Protein AF-A0A3D2IF57-F1 (afdb_monomer_lite)

Secondary structure (DSSP, 8-state):
-HHHHHTTT---EEEEE--TT-TTTTHHHHHHHHHHHT--EEEEPGGGGTT-SSHHHHHHH--HHHHHHHHHHHHHHHHT-HHHHHHHHHHHHHHHHHHH-

Sequence (101 aa):
MGKKISNKNIAFGFGGVARMDSGELPGRLVLSEHVRIGSEAVILSRAFHNNSKTIDELEKNVDLAKEVRTLRSYEKNFQLNEKTLESNKIEFKKIIQKIIS

Foldseek 3Di:
DLVVCVVVVHAAEEEDQEQQQDDLQGSLLVLLVCLVSVHDDYHYDCNLQVPDPDPVSSVVVHPPVVSVVVSVVSNVVSNVDPPVSVVSVVVRVVSVVVVVD

Radius of gyration: 14.82 Å; chains: 1; bounding box: 37×32×40 Å

pLDDT: mean 91.26, std 4.47, range [71.06, 97.56]

Structure (mmCIF, N/CA/C/O backbone):
data_AF-A0A3D2IF57-F1
#
_entry.id   AF-A0A3D2IF57-F1
#
loop_
_atom_site.group_PDB
_atom_site.id
_atom_site.type_symbol
_atom_site.label_atom_id
_atom_site.label_alt_id
_atom_site.label_comp_id
_atom_site.label_asym_id
_atom_site.label_entity_id
_atom_site.label_seq_id
_atom_site.pdbx_PDB_ins_code
_atom_site.Cartn_x
_atom_site.Cartn_y
_atom_site.Cartn_z
_atom_site.occupancy
_atom_site.B_iso_or_equiv
_atom_site.auth_seq_id
_atom_site.auth_comp_id
_atom_site.auth_asym_id
_atom_site.auth_atom_id
_atom_site.pdbx_PDB_model_num
ATOM 1 N N . MET A 1 1 ? -13.458 10.476 7.325 1.00 71.06 1 MET A N 1
ATOM 2 C CA . MET A 1 1 ? -13.929 10.410 5.927 1.00 71.06 1 MET A CA 1
ATOM 3 C C . MET A 1 1 ? -14.377 9.000 5.569 1.00 71.06 1 MET A C 1
ATOM 5 O O . MET A 1 1 ? -15.566 8.865 5.345 1.00 71.06 1 MET A O 1
ATOM 9 N N . GLY A 1 2 ? -13.516 7.973 5.660 1.00 78.50 2 GLY A N 1
ATOM 10 C CA . GLY A 1 2 ? -13.873 6.566 5.370 1.00 78.50 2 GLY A CA 1
ATOM 11 C C . GLY A 1 2 ? -15.215 6.108 5.957 1.00 78.50 2 GLY A C 1
ATOM 12 O O . GLY A 1 2 ? -16.139 5.851 5.198 1.00 78.50 2 GLY A O 1
ATOM 13 N N . LYS A 1 3 ? -15.398 6.203 7.286 1.00 82.81 3 LYS A N 1
ATOM 14 C CA . LYS A 1 3 ? -16.683 5.882 7.954 1.00 82.81 3 LYS A CA 1
ATOM 15 C C . LYS A 1 3 ? -17.914 6.606 7.383 1.00 82.81 3 LYS A C 1
ATOM 17 O O . LYS A 1 3 ? -19.003 6.055 7.370 1.00 82.81 3 LYS A O 1
ATOM 22 N N . LYS A 1 4 ? -17.773 7.856 6.922 1.00 88.62 4 LYS A N 1
ATOM 23 C CA . LYS A 1 4 ? -18.905 8.614 6.352 1.00 88.62 4 LYS A CA 1
ATOM 24 C C . LYS A 1 4 ? -19.323 8.068 4.983 1.00 88.62 4 LYS A C 1
ATOM 26 O O . LYS A 1 4 ? -20.492 8.181 4.636 1.00 88.62 4 LYS A O 1
ATOM 31 N N . ILE A 1 5 ? -18.370 7.534 4.215 1.00 89.31 5 ILE A N 1
ATOM 32 C CA . ILE A 1 5 ? -18.597 6.974 2.879 1.00 89.31 5 ILE A CA 1
ATOM 33 C C . ILE A 1 5 ? -19.114 5.537 3.011 1.00 89.31 5 ILE A C 1
ATOM 35 O O . ILE A 1 5 ? -20.165 5.219 2.461 1.00 89.31 5 ILE A O 1
ATOM 39 N N . SER A 1 6 ? -18.456 4.718 3.839 1.00 85.69 6 SER A N 1
ATOM 40 C CA . SER A 1 6 ? -18.856 3.327 4.086 1.00 85.69 6 SER A CA 1
ATOM 41 C C . SER A 1 6 ? -20.268 3.215 4.672 1.00 85.69 6 SER A C 1
ATOM 43 O O . SER A 1 6 ? -21.017 2.334 4.276 1.00 85.69 6 SER A O 1
ATOM 45 N N . ASN A 1 7 ? -20.691 4.146 5.541 1.00 90.62 7 ASN A N 1
ATOM 46 C CA . ASN A 1 7 ? -22.058 4.172 6.090 1.00 90.62 7 ASN A CA 1
ATOM 47 C C . ASN A 1 7 ? -23.153 4.387 5.030 1.00 90.62 7 ASN A C 1
ATOM 49 O O . ASN A 1 7 ? -24.329 4.192 5.321 1.00 90.62 7 ASN A O 1
ATOM 53 N N . LYS A 1 8 ? -22.787 4.824 3.820 1.00 93.94 8 LYS A N 1
ATOM 54 C CA . LYS A 1 8 ? -23.698 4.939 2.677 1.00 93.94 8 LYS A CA 1
ATOM 55 C C . LYS A 1 8 ? -23.629 3.723 1.747 1.00 93.94 8 LYS A C 1
ATOM 57 O O . LYS A 1 8 ? -24.217 3.775 0.6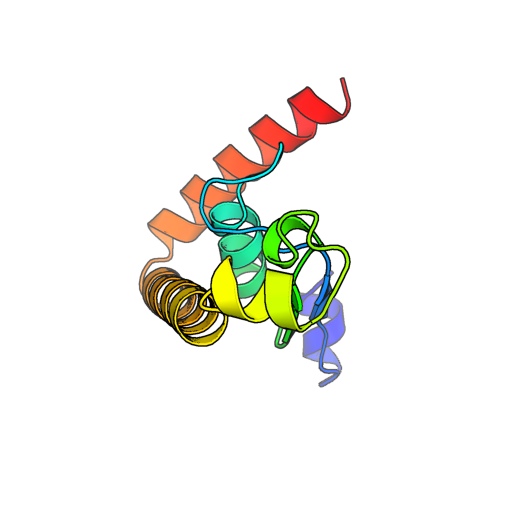74 1.00 93.94 8 LYS A O 1
ATOM 62 N N . ASN A 1 9 ? -22.912 2.662 2.133 1.00 89.75 9 ASN A N 1
ATOM 63 C CA . ASN A 1 9 ? -22.623 1.488 1.303 1.00 89.75 9 ASN A CA 1
ATOM 64 C C . ASN A 1 9 ? -21.967 1.852 -0.040 1.00 89.75 9 ASN A C 1
ATOM 66 O O . ASN A 1 9 ? -22.231 1.230 -1.065 1.00 89.75 9 ASN A O 1
ATOM 70 N N . ILE A 1 10 ? -21.133 2.896 -0.041 1.00 92.50 10 ILE A N 1
ATOM 71 C CA . ILE A 1 10 ? -20.366 3.315 -1.214 1.00 92.50 10 ILE A CA 1
ATOM 72 C C . ILE A 1 10 ? -18.938 2.806 -1.036 1.00 92.50 10 ILE A C 1
ATOM 74 O O . ILE A 1 10 ? -18.262 3.197 -0.080 1.00 92.50 10 ILE A O 1
ATOM 78 N N . ALA A 1 11 ? -18.480 1.974 -1.970 1.00 91.81 11 ALA A N 1
ATOM 79 C CA . ALA A 1 11 ? -17.089 1.552 -2.018 1.00 91.81 11 ALA A CA 1
ATOM 80 C C . ALA A 1 11 ? -16.182 2.755 -2.292 1.00 91.81 11 ALA A C 1
ATOM 82 O O . ALA A 1 11 ? -16.503 3.632 -3.101 1.00 91.81 11 ALA A O 1
ATOM 83 N N . PHE A 1 12 ? -15.033 2.806 -1.625 1.00 94.75 12 PHE A N 1
ATOM 84 C CA . PHE A 1 12 ? -14.056 3.863 -1.853 1.00 94.75 12 PHE A CA 1
ATOM 85 C C . PHE A 1 12 ? -12.632 3.331 -1.843 1.00 94.75 12 PHE A C 1
ATOM 87 O O . PHE A 1 12 ? -12.308 2.323 -1.217 1.00 94.75 12 PHE A O 1
AT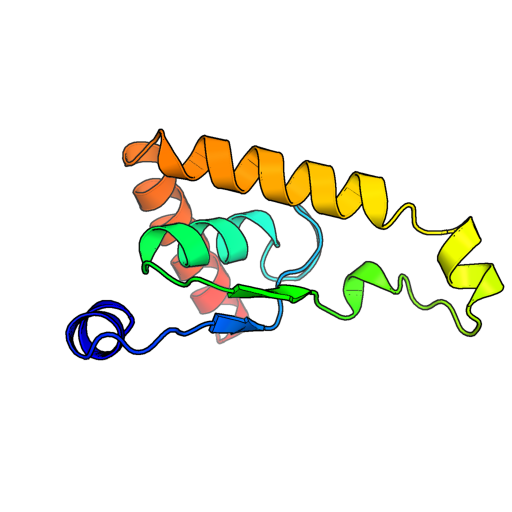OM 94 N N . GLY A 1 13 ? -11.775 4.063 -2.542 1.00 93.19 13 GLY A N 1
ATOM 95 C CA . GLY A 1 13 ? -10.360 3.778 -2.660 1.00 93.19 13 GLY A CA 1
ATOM 96 C C . GLY A 1 13 ? -9.552 5.058 -2.777 1.00 93.19 13 GLY A C 1
ATOM 97 O O . GLY A 1 13 ? -10.106 6.155 -2.868 1.00 93.19 13 GLY A O 1
ATOM 98 N N . PHE A 1 14 ? -8.233 4.926 -2.764 1.00 93.12 14 PHE A N 1
ATOM 99 C CA . PHE A 1 14 ? -7.330 6.050 -3.004 1.00 93.12 14 PHE A CA 1
ATOM 100 C C . PHE A 1 14 ? -6.033 5.580 -3.660 1.00 93.12 14 PHE A C 1
ATOM 102 O O . PHE A 1 14 ? -5.689 4.403 -3.631 1.00 93.12 14 PHE A O 1
ATOM 109 N N . GLY A 1 15 ? -5.317 6.497 -4.301 1.00 89.19 15 GLY A N 1
ATOM 110 C CA . GLY A 1 15 ? -4.090 6.173 -5.022 1.00 89.19 15 GLY A CA 1
ATOM 111 C C . GLY A 1 15 ? -2.813 6.547 -4.288 1.00 89.19 15 GLY A C 1
ATOM 112 O O . GLY A 1 15 ? -2.839 7.215 -3.258 1.00 89.19 15 GLY A O 1
ATOM 113 N N . GLY A 1 16 ? -1.687 6.142 -4.878 1.00 86.44 16 GLY A N 1
ATOM 114 C CA . GLY A 1 16 ? -0.355 6.581 -4.466 1.00 86.44 16 GLY A CA 1
ATOM 115 C C . GLY A 1 16 ? 0.385 5.614 -3.546 1.00 86.44 16 GLY A C 1
ATOM 116 O O . GLY A 1 16 ? 1.381 6.009 -2.948 1.00 86.44 16 GLY A O 1
ATOM 117 N N . VAL A 1 17 ? -0.044 4.352 -3.443 1.00 92.25 17 VAL A N 1
ATOM 118 C CA . VAL A 1 17 ? 0.693 3.344 -2.664 1.00 92.25 17 VAL A CA 1
ATOM 119 C C . VAL A 1 17 ? 1.999 3.023 -3.388 1.00 92.25 17 VAL A C 1
ATOM 121 O O . VAL A 1 17 ? 1.967 2.508 -4.502 1.00 92.25 17 VAL A O 1
ATOM 124 N N . ALA A 1 18 ? 3.139 3.367 -2.789 1.00 90.69 18 ALA A N 1
ATOM 125 C CA . ALA A 1 18 ? 4.469 3.007 -3.282 1.00 90.69 18 ALA A CA 1
ATOM 126 C C . ALA A 1 18 ? 4.852 1.569 -2.882 1.00 90.69 18 ALA A C 1
ATOM 128 O O . ALA A 1 18 ? 4.087 0.881 -2.203 1.00 90.69 18 ALA A O 1
ATOM 129 N N . ARG A 1 19 ? 6.035 1.093 -3.296 1.00 87.56 19 ARG A N 1
ATOM 130 C CA . ARG A 1 19 ? 6.576 -0.168 -2.760 1.00 87.56 19 ARG A CA 1
ATOM 131 C C . ARG A 1 19 ? 6.821 -0.011 -1.258 1.00 87.56 19 ARG A C 1
ATOM 133 O O . ARG A 1 19 ? 6.987 1.113 -0.778 1.00 87.56 19 ARG A O 1
ATOM 140 N N . MET A 1 20 ? 6.858 -1.131 -0.541 1.00 85.62 20 MET A N 1
ATOM 141 C CA . MET A 1 20 ? 6.781 -1.197 0.927 1.00 85.62 20 MET A CA 1
ATOM 142 C C . MET A 1 20 ? 7.634 -0.156 1.663 1.00 85.62 20 MET A C 1
ATOM 144 O O . MET A 1 20 ? 7.102 0.567 2.507 1.00 85.62 20 MET A O 1
ATOM 148 N N . ASP A 1 21 ? 8.903 -0.024 1.278 1.00 80.62 21 ASP A N 1
ATOM 149 C CA . ASP A 1 21 ? 9.879 0.860 1.930 1.00 80.62 21 ASP A CA 1
ATOM 150 C C . ASP A 1 21 ? 10.393 1.978 1.010 1.00 80.62 21 ASP A C 1
ATOM 152 O O . ASP A 1 21 ? 11.438 2.570 1.255 1.00 80.62 21 ASP A O 1
ATOM 156 N N . SER A 1 22 ? 9.660 2.267 -0.066 1.00 80.44 22 SER A N 1
ATOM 157 C CA . SER A 1 22 ? 10.023 3.299 -1.043 1.00 80.44 22 SER A CA 1
ATOM 158 C C . SER A 1 22 ? 9.153 4.549 -0.919 1.00 80.44 22 SER A C 1
ATOM 160 O O . SER A 1 22 ? 8.005 4.468 -0.480 1.00 80.44 22 SER A O 1
ATOM 162 N N . GLY A 1 23 ? 9.683 5.676 -1.401 1.00 81.19 23 GLY A N 1
ATOM 163 C CA . GLY A 1 23 ? 9.017 6.978 -1.381 1.00 81.19 23 GLY A CA 1
ATOM 164 C C . GLY A 1 23 ? 9.263 7.756 -0.088 1.00 81.19 23 GLY A C 1
ATOM 165 O O . GLY A 1 23 ? 9.706 7.201 0.913 1.00 81.19 23 GLY A O 1
ATOM 166 N N . GLU A 1 24 ? 8.963 9.055 -0.114 1.00 86.62 24 GLU A N 1
ATOM 167 C CA . GLU A 1 24 ? 9.045 9.926 1.071 1.00 86.62 24 GLU A CA 1
ATOM 168 C C . GLU A 1 24 ? 8.081 9.481 2.179 1.00 86.62 24 GLU A C 1
ATOM 170 O O . GLU A 1 24 ? 8.380 9.603 3.366 1.00 86.62 24 GLU A O 1
ATOM 175 N N . LEU A 1 25 ? 6.943 8.907 1.781 1.00 90.12 25 LEU A N 1
ATOM 176 C CA . LEU A 1 25 ? 6.019 8.203 2.655 1.00 90.12 25 LEU A CA 1
ATOM 177 C C . LEU A 1 25 ? 6.011 6.715 2.276 1.00 90.12 25 LEU A C 1
ATOM 179 O O . LEU A 1 25 ? 5.488 6.374 1.211 1.00 90.12 25 LEU A O 1
ATOM 183 N N . PRO A 1 26 ? 6.568 5.829 3.125 1.00 91.50 26 PRO A N 1
ATOM 184 C CA . PRO A 1 26 ? 6.662 4.406 2.829 1.00 91.50 26 PRO A CA 1
ATOM 185 C C . PRO A 1 26 ? 5.313 3.783 2.466 1.00 91.50 26 PRO A C 1
ATOM 187 O O . PRO A 1 26 ? 4.320 3.961 3.182 1.00 91.50 26 PRO A O 1
ATOM 190 N N . GLY A 1 27 ? 5.288 2.983 1.395 1.00 92.31 27 GLY A N 1
ATOM 191 C CA . GLY A 1 27 ? 4.079 2.312 0.912 1.00 92.31 27 GLY A CA 1
ATOM 192 C C . GLY A 1 27 ? 3.369 1.483 1.985 1.00 92.31 27 GLY A C 1
ATOM 193 O O . GLY A 1 27 ? 2.139 1.461 2.031 1.00 92.31 27 GLY A O 1
ATOM 194 N N . ARG A 1 28 ? 4.126 0.886 2.919 1.00 93.81 28 ARG A N 1
ATOM 195 C CA . ARG A 1 28 ? 3.580 0.124 4.055 1.00 93.81 28 ARG A CA 1
ATOM 196 C C . ARG A 1 28 ? 2.642 0.949 4.939 1.00 93.81 28 ARG A C 1
ATOM 198 O O . ARG A 1 28 ? 1.627 0.436 5.398 1.00 93.81 28 ARG A O 1
ATOM 205 N N . LEU A 1 29 ? 2.963 2.225 5.167 1.00 94.69 29 LEU A N 1
ATOM 206 C CA . LEU A 1 29 ? 2.176 3.103 6.035 1.00 94.69 29 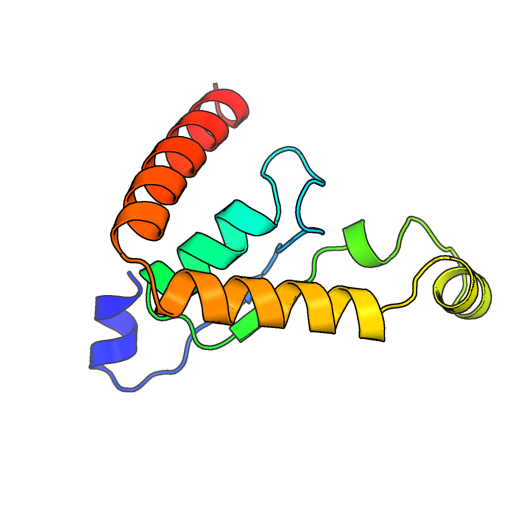LEU A CA 1
ATOM 207 C C . LEU A 1 29 ? 0.902 3.554 5.322 1.00 94.69 29 LEU A C 1
ATOM 209 O O . LEU A 1 29 ? -0.165 3.590 5.926 1.00 94.69 29 LEU A O 1
ATOM 213 N N . VAL A 1 30 ? 0.998 3.815 4.017 1.00 94.56 30 VAL A N 1
ATOM 214 C CA . VAL A 1 30 ? -0.159 4.115 3.164 1.00 94.56 30 VAL A CA 1
ATOM 215 C C . VAL A 1 30 ? -1.123 2.923 3.110 1.00 94.56 30 VAL A C 1
ATOM 217 O O . VAL A 1 30 ? -2.331 3.091 3.271 1.00 94.56 30 VAL A O 1
ATOM 220 N N . LEU A 1 31 ? -0.595 1.706 2.945 1.00 95.25 31 LEU A N 1
ATOM 221 C CA . LEU A 1 31 ? -1.383 0.473 2.958 1.00 95.25 31 LEU A CA 1
ATOM 222 C C . LEU A 1 31 ? -2.013 0.204 4.337 1.00 95.25 31 LEU A C 1
ATOM 224 O O . LEU A 1 31 ? -3.165 -0.214 4.426 1.00 95.25 31 LEU A O 1
ATOM 228 N N . SER A 1 32 ? -1.291 0.496 5.420 1.00 95.62 32 SER A N 1
ATOM 229 C CA . SER A 1 32 ? -1.835 0.421 6.779 1.00 95.62 32 SER A CA 1
ATOM 230 C C . SER A 1 32 ? -3.011 1.386 6.969 1.00 95.62 32 SER A C 1
ATOM 232 O O . SER A 1 32 ? -4.015 1.017 7.577 1.00 95.62 32 SER A O 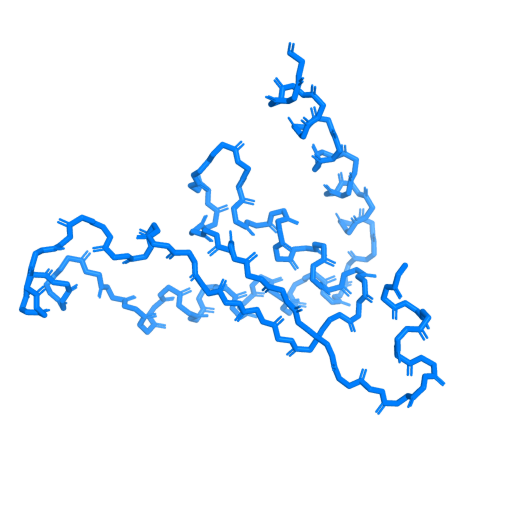1
ATOM 234 N N . GLU A 1 33 ? -2.935 2.604 6.424 1.00 95.06 33 GLU A N 1
ATOM 235 C CA . GLU A 1 33 ? -4.053 3.551 6.460 1.00 95.06 33 GLU A CA 1
ATOM 236 C C . GLU A 1 33 ? -5.243 3.066 5.628 1.00 95.06 33 GLU A C 1
ATOM 238 O O . GLU A 1 33 ? -6.378 3.250 6.064 1.00 95.06 33 GLU A O 1
ATOM 243 N N . HIS A 1 34 ? -5.005 2.407 4.487 1.00 95.00 34 HIS A N 1
ATOM 244 C CA . HIS A 1 34 ? -6.057 1.773 3.684 1.00 95.00 34 HIS A CA 1
ATOM 245 C C . HIS A 1 34 ? -6.891 0.794 4.515 1.00 95.00 34 HIS A C 1
ATOM 247 O O . HIS A 1 34 ? -8.115 0.943 4.575 1.00 95.00 34 HIS A O 1
ATOM 253 N N . VAL A 1 35 ? -6.227 -0.105 5.247 1.00 94.94 35 VAL A N 1
ATOM 254 C CA . VAL A 1 35 ? -6.896 -1.032 6.169 1.00 94.94 35 VAL A CA 1
ATOM 255 C C . VAL A 1 35 ? -7.607 -0.268 7.291 1.00 94.94 35 VAL A C 1
ATOM 257 O O . VAL A 1 35 ? -8.794 -0.478 7.535 1.00 94.94 35 VAL A O 1
ATOM 260 N N . ARG A 1 36 ? -6.924 0.684 7.943 1.00 94.62 36 ARG A N 1
ATOM 261 C CA . ARG A 1 36 ? -7.455 1.417 9.107 1.00 94.62 36 ARG A CA 1
ATOM 262 C C . ARG A 1 36 ? -8.723 2.217 8.802 1.00 94.62 36 ARG A C 1
ATOM 264 O O . ARG A 1 36 ? -9.578 2.379 9.675 1.00 94.62 36 ARG A O 1
ATOM 271 N N . ILE A 1 37 ? -8.827 2.798 7.606 1.00 92.75 37 ILE A N 1
ATOM 272 C CA . ILE A 1 37 ? -9.985 3.620 7.230 1.00 92.75 37 ILE A CA 1
ATOM 273 C C . ILE A 1 37 ? -11.129 2.812 6.614 1.00 92.75 37 ILE A C 1
ATOM 275 O O . ILE A 1 37 ? -12.191 3.402 6.406 1.00 92.75 37 ILE A O 1
ATOM 279 N N . GLY A 1 38 ? -10.925 1.516 6.355 1.00 92.50 38 GLY A N 1
ATOM 280 C CA . GLY A 1 38 ? -11.898 0.640 5.702 1.00 92.50 38 GLY A CA 1
ATOM 281 C C . GLY A 1 38 ? -12.053 0.924 4.209 1.00 92.50 38 GLY A C 1
ATOM 282 O O . GLY A 1 38 ? -13.168 0.903 3.705 1.00 92.50 38 GLY A O 1
ATOM 283 N N . SER A 1 39 ? -10.960 1.287 3.533 1.00 95.00 39 SER A N 1
ATOM 284 C CA . SER A 1 39 ? -10.943 1.433 2.073 1.00 95.00 39 SER A CA 1
ATOM 285 C C . SER A 1 39 ? -10.961 0.048 1.414 1.00 95.00 39 SER A C 1
ATOM 287 O O . SER A 1 39 ? -10.449 -0.909 1.985 1.00 95.00 39 SER A O 1
ATOM 289 N N . GLU A 1 40 ? -11.537 -0.064 0.218 1.00 93.94 40 GLU A N 1
ATOM 290 C CA . GLU A 1 40 ? -11.694 -1.336 -0.512 1.00 93.94 40 GLU A CA 1
ATOM 291 C C . GLU A 1 40 ? -10.728 -1.466 -1.696 1.00 93.94 40 GLU A C 1
ATOM 293 O O . GLU A 1 40 ? -10.504 -2.560 -2.212 1.00 93.94 40 GLU A O 1
ATOM 298 N N . ALA A 1 41 ? -10.119 -0.356 -2.126 1.00 94.12 41 ALA A N 1
ATOM 299 C CA . ALA A 1 41 ? -9.188 -0.356 -3.246 1.00 94.12 41 ALA A CA 1
ATOM 300 C C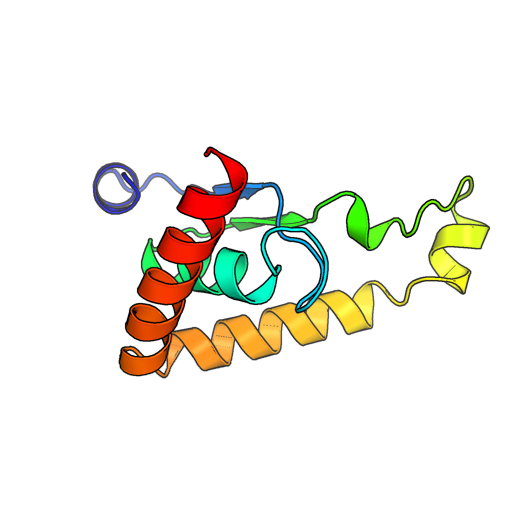 . ALA A 1 41 ? -8.044 0.648 -3.075 1.00 94.12 41 ALA A C 1
ATOM 302 O O . ALA A 1 41 ? -8.196 1.718 -2.476 1.00 94.12 41 ALA A O 1
ATOM 303 N N . VAL A 1 42 ? -6.902 0.319 -3.683 1.00 94.62 42 VAL A N 1
ATOM 304 C CA . VAL A 1 42 ? -5.769 1.234 -3.830 1.00 94.62 42 VAL A CA 1
ATOM 305 C C . VAL A 1 42 ? -5.244 1.266 -5.260 1.00 94.62 42 VAL A C 1
ATOM 307 O O . VAL A 1 42 ? -5.300 0.262 -5.967 1.00 94.62 42 VAL A O 1
ATOM 310 N N . ILE A 1 43 ? -4.694 2.410 -5.673 1.00 93.81 43 ILE A N 1
ATOM 311 C CA . ILE A 1 43 ? -3.955 2.546 -6.939 1.00 93.81 43 ILE A CA 1
ATOM 312 C C . ILE A 1 43 ? -2.456 2.585 -6.627 1.00 93.81 43 ILE A C 1
ATOM 314 O O . ILE A 1 43 ? -2.003 3.412 -5.826 1.00 93.81 43 ILE A O 1
ATOM 318 N N . LEU A 1 44 ? -1.687 1.701 -7.268 1.00 92.06 44 LEU A N 1
ATOM 319 C CA . LEU A 1 44 ? -0.230 1.655 -7.141 1.00 92.06 44 LEU A CA 1
ATOM 320 C C . LEU A 1 44 ? 0.409 2.906 -7.750 1.00 92.06 44 LEU A C 1
ATOM 322 O O . LEU A 1 44 ? -0.038 3.425 -8.772 1.00 92.06 44 LEU A O 1
ATOM 326 N N . SER A 1 45 ? 1.465 3.403 -7.116 1.00 90.38 45 SER A N 1
ATOM 327 C CA . SER A 1 45 ? 2.183 4.579 -7.592 1.00 90.38 45 SER A CA 1
ATOM 328 C C . SER A 1 45 ? 3.126 4.242 -8.752 1.00 90.38 45 SER A C 1
ATOM 330 O O . SER A 1 45 ? 3.485 3.090 -9.001 1.00 90.38 45 SER A O 1
ATOM 332 N N . ARG A 1 46 ? 3.622 5.283 -9.431 1.00 87.38 46 ARG A N 1
ATOM 333 C CA . ARG A 1 46 ? 4.640 5.146 -10.488 1.00 87.38 46 ARG A CA 1
ATOM 334 C C . ARG A 1 46 ? 5.964 4.554 -9.992 1.00 87.38 46 ARG A C 1
ATOM 336 O O . ARG A 1 46 ? 6.764 4.134 -10.819 1.00 87.38 46 ARG A O 1
ATOM 343 N N . ALA A 1 47 ? 6.189 4.455 -8.678 1.00 85.62 47 ALA A N 1
ATOM 344 C CA . ALA A 1 47 ? 7.365 3.778 -8.126 1.00 85.62 47 ALA A CA 1
ATOM 345 C C . ALA A 1 47 ? 7.457 2.309 -8.582 1.00 85.62 47 ALA A C 1
ATOM 347 O O . ALA A 1 47 ? 8.553 1.776 -8.729 1.00 85.62 47 ALA A O 1
ATOM 348 N N . PHE A 1 48 ? 6.321 1.667 -8.880 1.00 87.25 48 PHE A N 1
ATOM 349 C CA . PHE A 1 48 ? 6.308 0.311 -9.430 1.00 87.25 48 PHE A CA 1
ATOM 350 C C . PHE A 1 48 ? 6.829 0.249 -10.865 1.00 87.25 48 PHE A C 1
ATOM 352 O O . PHE A 1 48 ? 7.344 -0.792 -11.245 1.00 87.25 48 PHE A O 1
ATOM 359 N N . HIS A 1 49 ? 6.782 1.351 -11.618 1.00 86.56 49 HIS A N 1
ATOM 360 C CA . HIS A 1 49 ? 7.289 1.429 -12.989 1.00 86.56 49 HIS A CA 1
ATOM 361 C C . HIS A 1 49 ? 8.824 1.423 -13.073 1.00 86.56 49 HIS A C 1
ATOM 363 O O . HIS A 1 49 ? 9.386 1.151 -14.131 1.00 86.56 49 HIS A O 1
ATOM 369 N N . ASN A 1 50 ? 9.512 1.755 -11.972 1.00 85.69 50 ASN A N 1
ATOM 370 C CA . ASN A 1 50 ? 10.975 1.813 -11.877 1.00 85.69 50 ASN A CA 1
ATOM 371 C C . ASN A 1 50 ? 11.668 2.617 -12.997 1.00 85.69 50 ASN A C 1
ATOM 373 O O . ASN A 1 50 ? 12.746 2.245 -13.445 1.00 85.69 50 ASN A O 1
ATOM 377 N N . ASN A 1 51 ? 11.040 3.698 -13.477 1.00 86.44 51 ASN A N 1
ATOM 378 C CA . ASN A 1 51 ? 11.536 4.522 -14.593 1.00 86.44 51 ASN A CA 1
ATOM 379 C C . ASN A 1 51 ? 11.797 3.760 -15.907 1.00 86.44 51 ASN A C 1
ATOM 381 O O . ASN A 1 51 ? 12.531 4.256 -16.761 1.00 86.44 51 ASN A O 1
ATOM 385 N N . SER A 1 52 ? 11.173 2.594 -16.087 1.00 90.56 52 SER A N 1
ATOM 386 C CA . SER A 1 52 ? 11.178 1.877 -17.364 1.00 90.56 52 SER A CA 1
ATOM 387 C C . SER A 1 52 ? 10.616 2.783 -18.462 1.00 90.56 52 SER A C 1
ATOM 389 O O . SER A 1 52 ? 9.731 3.598 -18.199 1.00 90.56 52 SER A O 1
ATOM 391 N N . LYS A 1 53 ? 11.135 2.692 -19.683 1.00 91.50 53 LYS A N 1
ATOM 392 C CA . LYS A 1 53 ? 10.660 3.464 -20.843 1.00 91.50 53 LYS A CA 1
ATOM 393 C C . LYS A 1 53 ? 9.848 2.611 -21.810 1.00 91.50 53 LYS A C 1
ATOM 395 O O . LYS A 1 53 ? 9.097 3.152 -22.617 1.00 91.50 53 LYS A O 1
ATOM 400 N N . THR A 1 54 ? 9.986 1.294 -21.711 1.00 93.38 54 THR A N 1
ATOM 401 C CA . THR A 1 54 ? 9.267 0.302 -22.512 1.00 93.38 54 THR A CA 1
ATOM 402 C C . THR A 1 54 ? 8.650 -0.771 -21.614 1.00 93.38 54 THR A C 1
ATOM 404 O O . THR A 1 54 ? 9.014 -0.904 -20.443 1.00 93.38 54 THR A O 1
ATOM 407 N N . ILE A 1 55 ? 7.710 -1.545 -22.167 1.00 89.44 55 ILE A N 1
ATOM 408 C CA . ILE A 1 55 ? 7.111 -2.694 -21.471 1.00 89.44 55 ILE A CA 1
ATOM 409 C C . ILE A 1 55 ? 8.178 -3.766 -21.207 1.00 89.44 55 ILE A C 1
ATOM 411 O O . ILE A 1 55 ? 8.277 -4.240 -20.082 1.00 89.44 55 ILE A O 1
ATOM 415 N N . ASP A 1 56 ? 9.048 -4.058 -22.178 1.00 93.19 56 ASP A N 1
ATOM 416 C CA . ASP A 1 56 ? 10.140 -5.028 -22.012 1.00 93.19 56 ASP A CA 1
ATOM 417 C C . ASP A 1 56 ? 11.092 -4.661 -20.862 1.00 93.19 56 ASP A C 1
ATOM 419 O O . ASP A 1 56 ? 11.559 -5.528 -20.124 1.00 93.19 56 ASP A O 1
ATOM 423 N N . GLU A 1 57 ? 11.409 -3.371 -20.700 1.00 92.44 57 GLU A N 1
ATOM 424 C CA . GLU A 1 57 ? 12.207 -2.895 -19.566 1.00 92.44 57 GLU A CA 1
ATOM 425 C C . GLU A 1 57 ? 11.460 -3.076 -18.243 1.00 92.44 57 GLU A C 1
ATOM 427 O O . GLU A 1 57 ? 12.062 -3.497 -17.256 1.00 92.44 57 GLU A O 1
ATOM 432 N N . LEU A 1 58 ? 10.154 -2.794 -18.218 1.00 90.12 58 LEU A N 1
ATOM 433 C CA . LEU A 1 58 ? 9.329 -2.972 -17.028 1.00 90.12 58 LEU A CA 1
ATOM 434 C C . LEU A 1 58 ? 9.280 -4.440 -16.602 1.00 90.12 58 LEU A C 1
ATOM 436 O O . LEU A 1 58 ? 9.527 -4.737 -15.435 1.00 90.12 58 LEU A O 1
ATOM 440 N N . GLU A 1 59 ? 9.017 -5.347 -17.541 1.00 90.06 59 GLU A N 1
ATOM 441 C CA . GLU A 1 59 ? 8.926 -6.787 -17.284 1.00 90.06 59 GLU A CA 1
ATOM 442 C C . GLU A 1 59 ? 10.259 -7.383 -16.813 1.00 90.06 59 GLU A C 1
ATOM 444 O O . GLU A 1 59 ? 10.272 -8.250 -15.941 1.00 90.06 59 GLU A O 1
ATOM 449 N N . LYS A 1 60 ? 11.396 -6.886 -17.322 1.00 90.00 60 LYS A N 1
ATOM 450 C CA . LYS A 1 60 ? 12.733 -7.310 -16.864 1.00 90.00 60 LYS A CA 1
ATOM 451 C C . LYS A 1 60 ? 13.089 -6.773 -15.483 1.00 90.00 60 LYS A C 1
ATOM 453 O O . LYS A 1 60 ? 13.734 -7.467 -14.700 1.00 90.00 60 LYS A O 1
ATOM 458 N N . ASN A 1 61 ? 12.716 -5.528 -15.196 1.00 87.81 61 ASN A N 1
ATOM 459 C CA . ASN A 1 61 ? 13.163 -4.828 -13.993 1.00 87.81 61 ASN A CA 1
ATOM 460 C C . ASN A 1 61 ? 12.214 -5.007 -12.804 1.00 87.81 61 ASN A C 1
ATOM 462 O O . ASN A 1 61 ? 12.591 -4.694 -11.671 1.00 87.81 61 ASN A O 1
ATOM 466 N N . VAL A 1 62 ? 10.973 -5.439 -13.042 1.00 88.19 62 VAL A N 1
ATOM 467 C CA . VAL A 1 62 ? 9.924 -5.454 -12.024 1.00 88.19 62 VAL A CA 1
ATOM 468 C C . VAL A 1 62 ? 9.083 -6.719 -12.120 1.00 88.19 62 VAL A C 1
ATOM 470 O O . VAL A 1 62 ? 8.242 -6.874 -13.000 1.00 88.19 62 VAL A O 1
ATOM 473 N N . ASP A 1 63 ? 9.207 -7.576 -11.108 1.00 91.31 63 ASP A N 1
ATOM 474 C CA . ASP A 1 63 ? 8.247 -8.655 -10.875 1.00 91.31 63 ASP A CA 1
ATOM 475 C C . ASP A 1 63 ? 6.996 -8.086 -10.185 1.00 91.31 63 ASP A C 1
ATOM 477 O O . ASP A 1 63 ? 6.844 -8.131 -8.959 1.00 91.31 63 ASP A O 1
ATOM 481 N N . LEU A 1 64 ? 6.092 -7.511 -10.985 1.00 89.00 64 LEU A N 1
ATOM 482 C CA . LEU A 1 64 ? 4.843 -6.924 -10.488 1.00 89.00 64 LEU A CA 1
ATOM 483 C C . LEU A 1 64 ? 4.004 -7.936 -9.700 1.00 89.00 64 LEU A C 1
ATOM 485 O O . LEU A 1 64 ? 3.373 -7.574 -8.707 1.00 89.00 64 LEU A O 1
ATOM 489 N N . ALA A 1 65 ? 4.014 -9.209 -10.102 1.00 91.69 65 ALA A N 1
ATOM 490 C CA . ALA A 1 65 ? 3.248 -10.243 -9.424 1.00 91.69 65 ALA A CA 1
ATOM 491 C C . ALA A 1 65 ? 3.785 -10.489 -8.005 1.00 91.69 65 ALA A C 1
ATOM 493 O O . ALA A 1 65 ? 3.002 -10.594 -7.058 1.00 91.69 65 ALA A O 1
ATOM 494 N N . LYS A 1 66 ? 5.110 -10.545 -7.830 1.00 92.75 66 LYS A N 1
ATOM 495 C CA . LYS A 1 66 ? 5.748 -10.640 -6.510 1.00 92.75 66 LYS A CA 1
ATOM 496 C C . LYS A 1 66 ? 5.470 -9.410 -5.662 1.00 92.75 66 LYS A C 1
ATOM 498 O O . LYS A 1 66 ? 5.095 -9.563 -4.504 1.00 92.75 66 LYS A O 1
ATOM 503 N N . GLU A 1 67 ? 5.602 -8.219 -6.228 1.00 90.88 67 GLU A N 1
ATOM 504 C CA . GLU A 1 67 ? 5.349 -6.973 -5.508 1.00 90.88 67 GLU A CA 1
ATOM 505 C C . GLU A 1 67 ? 3.894 -6.881 -5.005 1.00 90.88 67 GLU A C 1
ATOM 507 O O . GLU A 1 67 ? 3.648 -6.563 -3.839 1.00 90.88 67 GLU A O 1
ATOM 512 N N . VAL A 1 68 ? 2.918 -7.260 -5.838 1.00 91.75 68 VAL A N 1
ATOM 513 C CA . VAL A 1 68 ? 1.503 -7.332 -5.435 1.00 91.75 68 VAL A CA 1
ATOM 514 C C . VAL A 1 68 ? 1.279 -8.398 -4.361 1.00 91.75 68 VAL A C 1
ATOM 516 O O . VAL A 1 68 ? 0.565 -8.138 -3.390 1.00 91.75 68 VAL A O 1
ATOM 519 N N . ARG A 1 69 ? 1.903 -9.581 -4.472 1.00 94.75 69 ARG A N 1
ATOM 520 C CA . ARG A 1 69 ? 1.834 -10.611 -3.416 1.00 94.75 69 ARG A CA 1
ATOM 521 C C . ARG A 1 69 ? 2.368 -10.087 -2.082 1.00 94.75 69 ARG A C 1
ATOM 523 O O . ARG A 1 69 ? 1.748 -10.339 -1.048 1.00 94.75 69 ARG A O 1
ATOM 530 N N . THR A 1 70 ? 3.466 -9.333 -2.101 1.00 93.19 70 THR A N 1
ATOM 531 C CA . THR A 1 70 ? 4.027 -8.692 -0.906 1.00 93.19 70 THR A CA 1
ATOM 532 C C . THR A 1 70 ? 3.023 -7.723 -0.285 1.00 93.19 70 THR A C 1
ATOM 534 O O . THR A 1 70 ? 2.719 -7.859 0.898 1.00 93.19 70 THR A O 1
ATOM 537 N N . LEU A 1 71 ? 2.429 -6.817 -1.071 1.00 92.56 71 LEU A N 1
ATOM 538 C CA . LEU A 1 71 ? 1.401 -5.890 -0.576 1.00 92.56 71 LEU A CA 1
ATOM 539 C C . LEU A 1 71 ? 0.233 -6.634 0.088 1.00 92.56 71 LEU A C 1
ATOM 541 O O . LEU A 1 71 ? -0.149 -6.312 1.210 1.00 92.56 71 LEU A O 1
ATOM 545 N N . ARG A 1 72 ? -0.293 -7.680 -0.560 1.00 93.56 72 ARG A N 1
ATOM 546 C CA . ARG A 1 72 ? -1.405 -8.479 -0.017 1.00 93.56 72 ARG A CA 1
ATOM 547 C C . ARG A 1 72 ? -1.048 -9.206 1.280 1.00 93.56 72 ARG A C 1
ATOM 549 O O . ARG A 1 72 ? -1.905 -9.363 2.145 1.00 93.56 72 ARG A O 1
ATOM 556 N N . SER A 1 73 ? 0.200 -9.641 1.441 1.00 94.06 73 SER A N 1
ATOM 557 C CA . SER A 1 73 ? 0.669 -10.233 2.701 1.00 94.06 73 SER A CA 1
ATOM 558 C C . SER A 1 73 ? 0.625 -9.216 3.847 1.00 94.06 73 SER A C 1
ATOM 560 O O . SER A 1 73 ? 0.090 -9.500 4.918 1.00 94.06 73 SER A O 1
ATOM 562 N N . TYR A 1 74 ? 1.108 -7.995 3.609 1.00 92.88 74 TYR A N 1
ATOM 563 C CA . TYR A 1 74 ? 1.070 -6.929 4.611 1.00 92.88 74 TYR A CA 1
ATOM 564 C C . TYR A 1 74 ? -0.346 -6.467 4.941 1.00 92.88 74 TYR A C 1
ATOM 566 O O . TYR A 1 74 ? -0.657 -6.284 6.113 1.00 92.88 74 TYR A O 1
ATOM 574 N N . GLU A 1 75 ? -1.212 -6.333 3.938 1.00 93.25 75 GLU A N 1
ATOM 575 C CA . GLU A 1 75 ? -2.631 -6.028 4.139 1.00 93.25 75 GLU A CA 1
ATOM 576 C C . GLU A 1 75 ? -3.281 -7.025 5.111 1.00 93.25 75 GLU A C 1
ATOM 578 O O . GLU A 1 75 ? -3.886 -6.609 6.100 1.00 93.25 75 GLU A O 1
ATOM 583 N N . LYS A 1 76 ? -3.070 -8.333 4.900 1.00 93.88 76 LYS A N 1
ATOM 584 C CA . LYS A 1 76 ? -3.549 -9.383 5.814 1.00 93.88 76 LYS A CA 1
ATOM 585 C C . LYS A 1 76 ? -2.962 -9.244 7.218 1.00 93.88 76 LYS A C 1
ATOM 587 O O . LYS A 1 76 ? -3.695 -9.345 8.195 1.00 93.88 76 LYS A O 1
ATOM 592 N N . ASN A 1 77 ? -1.660 -8.985 7.338 1.00 93.25 77 ASN A N 1
ATOM 593 C CA . ASN A 1 77 ? -1.021 -8.799 8.645 1.00 93.25 77 ASN A CA 1
ATOM 594 C C . ASN A 1 77 ? -1.600 -7.595 9.407 1.00 93.25 77 ASN A C 1
ATOM 596 O O . ASN A 1 77 ? -1.805 -7.669 10.617 1.00 93.25 77 ASN A O 1
ATOM 600 N N . PHE A 1 78 ? -1.899 -6.499 8.709 1.00 93.69 78 PHE A N 1
ATOM 601 C CA . PHE A 1 78 ? -2.492 -5.306 9.311 1.00 93.69 78 PHE A CA 1
ATOM 602 C C . PHE A 1 78 ? -3.941 -5.520 9.758 1.00 93.69 78 PHE A C 1
ATOM 604 O O . PHE A 1 78 ? -4.327 -5.000 10.802 1.00 93.69 78 PHE A O 1
ATOM 611 N N . GLN A 1 79 ? -4.724 -6.322 9.030 1.00 90.00 79 GLN A N 1
ATOM 612 C CA . GLN A 1 79 ? -6.092 -6.685 9.429 1.00 90.00 79 GLN A CA 1
ATOM 613 C C . GLN A 1 79 ? -6.147 -7.443 10.765 1.00 90.00 79 GLN A C 1
ATOM 615 O O . GLN A 1 79 ? -7.167 -7.403 11.447 1.00 90.00 79 GLN A O 1
ATOM 620 N N . LEU A 1 80 ? -5.058 -8.114 11.152 1.00 85.50 80 LEU A N 1
ATOM 621 C CA . LEU A 1 80 ? -4.987 -8.938 12.361 1.00 85.50 80 LEU A CA 1
ATOM 622 C C . LEU A 1 80 ? -4.406 -8.203 13.580 1.00 85.50 80 LEU A C 1
ATOM 624 O O . LEU A 1 80 ? -4.370 -8.776 14.668 1.00 85.50 80 LEU A O 1
ATOM 628 N N . ASN A 1 81 ? -3.919 -6.964 13.427 1.00 91.62 81 ASN A N 1
ATOM 629 C CA . ASN A 1 81 ? -3.172 -6.285 14.487 1.00 91.62 81 ASN A CA 1
ATOM 630 C C . ASN A 1 81 ? -3.526 -4.796 14.625 1.00 91.62 81 ASN A C 1
ATOM 632 O O . ASN A 1 81 ? -2.879 -3.913 14.056 1.00 91.62 81 ASN A O 1
ATOM 636 N N . GLU A 1 82 ? -4.512 -4.509 15.478 1.00 91.06 82 GLU A N 1
ATOM 637 C CA . GLU A 1 82 ? -4.941 -3.138 15.782 1.00 91.06 82 GLU A CA 1
ATOM 638 C C . GLU A 1 82 ? -3.836 -2.275 16.409 1.00 91.06 82 GLU A C 1
ATOM 640 O O . GLU A 1 82 ? -3.736 -1.085 16.105 1.00 91.06 82 GLU A O 1
ATOM 645 N N . LYS A 1 83 ? -2.966 -2.857 17.250 1.00 93.62 83 LYS A N 1
ATOM 646 C CA . LYS A 1 83 ? -1.851 -2.113 17.865 1.00 93.62 83 LYS A CA 1
ATOM 647 C C . LYS A 1 83 ? -0.884 -1.603 16.798 1.00 93.62 83 LYS A C 1
ATOM 649 O O . LYS A 1 83 ? -0.451 -0.455 16.872 1.00 93.62 83 LYS A O 1
ATOM 654 N N . THR A 1 84 ? -0.592 -2.430 15.794 1.00 93.75 84 THR A N 1
ATOM 655 C CA . THR A 1 84 ? 0.227 -2.041 14.641 1.00 93.75 84 THR A CA 1
ATOM 656 C C . THR A 1 84 ? -0.447 -0.956 13.804 1.00 93.75 84 THR A C 1
ATOM 658 O O . THR A 1 84 ? 0.224 -0.018 13.379 1.00 93.75 84 THR A O 1
ATOM 661 N N . LEU A 1 85 ? -1.766 -1.023 13.594 1.00 95.06 85 LEU A N 1
ATOM 662 C CA . LEU A 1 85 ? -2.490 0.031 12.872 1.00 95.06 85 LEU A CA 1
ATOM 663 C C . LEU A 1 85 ? -2.376 1.391 13.576 1.00 95.06 85 LEU A C 1
ATOM 665 O O . LEU A 1 85 ? -2.157 2.407 12.913 1.00 95.06 85 LEU A O 1
ATOM 669 N N . GLU A 1 86 ? -2.491 1.429 14.906 1.00 95.56 86 GLU A N 1
ATOM 670 C CA . GLU A 1 86 ? -2.377 2.689 15.648 1.00 95.56 86 GLU A CA 1
ATOM 671 C C . GLU A 1 86 ? -0.932 3.213 15.680 1.00 95.56 86 GLU A C 1
ATOM 673 O O . GLU A 1 86 ? -0.722 4.409 15.466 1.00 95.56 86 GLU A O 1
ATOM 678 N N . SER A 1 87 ? 0.076 2.346 15.853 1.00 96.50 87 SER A N 1
ATOM 679 C CA . SER A 1 87 ? 1.482 2.773 15.771 1.00 96.50 87 SER A CA 1
ATOM 680 C C . SER A 1 87 ? 1.830 3.321 14.385 1.00 96.50 87 SER A C 1
ATOM 682 O O . SER A 1 87 ? 2.434 4.389 14.276 1.00 96.50 87 SER A O 1
ATOM 684 N N . ASN A 1 88 ? 1.380 2.644 13.324 1.00 96.50 88 ASN A N 1
ATOM 685 C CA . ASN A 1 88 ? 1.608 3.070 11.944 1.00 96.50 88 ASN A CA 1
ATOM 686 C C . ASN A 1 88 ? 0.931 4.407 11.646 1.00 96.50 88 ASN A C 1
ATOM 688 O O . ASN A 1 88 ? 1.516 5.253 10.978 1.00 96.50 88 ASN A O 1
ATOM 692 N N . LYS A 1 89 ? -0.275 4.643 12.166 1.00 96.38 89 LYS A N 1
ATOM 693 C CA . LYS A 1 89 ? -0.974 5.929 12.032 1.00 96.38 89 LYS A CA 1
ATOM 694 C C . LYS A 1 89 ? -0.201 7.074 12.694 1.00 96.38 89 LYS A C 1
ATOM 696 O O . LYS A 1 89 ? -0.177 8.184 12.156 1.00 96.38 89 LYS A O 1
ATOM 701 N N . ILE A 1 90 ? 0.418 6.837 13.853 1.00 97.56 90 ILE A N 1
ATOM 702 C CA . ILE A 1 90 ? 1.271 7.834 14.521 1.00 97.56 90 ILE A CA 1
ATOM 703 C C . ILE A 1 90 ? 2.506 8.134 13.659 1.00 97.56 90 ILE A C 1
ATOM 705 O O . ILE A 1 90 ? 2.803 9.304 13.406 1.00 97.56 90 ILE A O 1
ATOM 709 N N . GLU A 1 91 ? 3.187 7.098 13.160 1.00 96.94 91 GLU A N 1
ATOM 710 C CA . GLU A 1 91 ? 4.346 7.237 12.266 1.00 96.94 91 GLU A CA 1
ATOM 711 C C . GLU A 1 91 ? 3.979 7.977 10.972 1.00 96.94 91 GLU A C 1
ATOM 713 O O . GLU A 1 91 ? 4.640 8.949 10.606 1.00 96.94 91 GLU A O 1
ATOM 718 N N . PHE A 1 92 ? 2.873 7.589 10.334 1.00 95.62 92 PHE A N 1
ATOM 719 C CA . PHE A 1 92 ? 2.333 8.212 9.127 1.00 95.62 92 PHE A CA 1
ATOM 720 C C . PHE A 1 92 ? 2.143 9.718 9.319 1.00 95.62 92 PHE A C 1
ATOM 722 O O . PHE A 1 92 ? 2.661 10.516 8.539 1.00 95.62 92 PHE A O 1
ATOM 729 N N . LYS A 1 93 ? 1.450 10.131 10.391 1.00 96.38 93 LYS A N 1
ATOM 730 C CA . LYS A 1 93 ? 1.223 11.554 10.688 1.00 96.38 93 LYS A CA 1
ATOM 731 C C . LYS A 1 93 ? 2.529 12.312 10.895 1.00 96.38 93 LYS A C 1
ATOM 733 O O . LYS A 1 93 ? 2.663 13.425 10.393 1.00 96.38 93 LYS A O 1
ATOM 738 N N . LYS A 1 94 ? 3.482 11.711 11.611 1.00 96.94 94 LYS A N 1
ATOM 739 C CA . LYS A 1 94 ? 4.795 12.310 11.870 1.00 96.94 94 LYS A CA 1
ATOM 740 C C . LYS A 1 94 ? 5.578 12.538 10.577 1.00 96.94 94 LYS A C 1
ATOM 742 O O . LYS A 1 94 ? 6.219 13.573 10.443 1.00 96.94 94 LYS A O 1
ATOM 747 N N . ILE A 1 95 ? 5.542 11.590 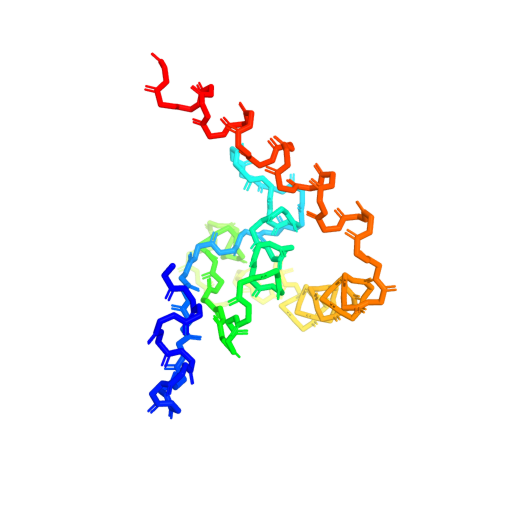9.641 1.00 95.25 95 ILE A N 1
ATOM 748 C CA . ILE A 1 95 ? 6.217 11.728 8.343 1.00 95.25 95 ILE A CA 1
ATOM 749 C C . ILE A 1 95 ? 5.531 12.803 7.498 1.00 95.25 95 ILE A C 1
ATOM 751 O O . ILE A 1 95 ? 6.210 13.700 7.016 1.00 95.25 95 ILE A O 1
ATOM 755 N N . ILE A 1 96 ? 4.198 12.780 7.392 1.00 94.06 96 ILE A N 1
ATOM 756 C CA . ILE A 1 96 ? 3.452 13.805 6.646 1.00 94.06 96 ILE A CA 1
ATOM 757 C C . ILE A 1 96 ? 3.765 15.210 7.160 1.00 94.06 96 ILE A C 1
ATOM 759 O O . ILE A 1 96 ? 4.029 16.095 6.356 1.00 94.06 96 ILE A O 1
ATOM 763 N N . GLN A 1 97 ? 3.794 15.410 8.481 1.00 96.00 97 GLN A N 1
ATOM 764 C CA . GLN A 1 97 ? 4.133 16.706 9.078 1.00 96.00 97 GLN A CA 1
ATOM 765 C C . GLN A 1 97 ? 5.516 17.214 8.669 1.00 96.00 97 GLN A C 1
ATOM 767 O O . GLN A 1 97 ? 5.670 18.416 8.514 1.00 96.00 97 GLN A O 1
ATOM 772 N N . LYS A 1 98 ? 6.491 16.319 8.474 1.00 95.25 98 LYS A N 1
ATOM 773 C CA . LYS A 1 98 ? 7.836 16.675 8.003 1.00 95.25 98 LYS A CA 1
ATOM 774 C C . LYS A 1 98 ? 7.899 16.984 6.508 1.00 95.25 98 LYS A C 1
ATOM 776 O O . LYS A 1 98 ? 8.801 17.688 6.088 1.00 95.25 98 LYS A O 1
ATOM 781 N N . ILE A 1 99 ? 7.006 16.402 5.708 1.00 92.88 99 ILE A N 1
ATOM 782 C CA . ILE A 1 99 ? 6.957 16.629 4.254 1.00 92.88 99 ILE A CA 1
ATOM 783 C C . ILE A 1 99 ? 6.327 17.993 3.946 1.00 92.88 99 ILE A C 1
ATOM 785 O O . ILE A 1 99 ? 6.710 18.646 2.984 1.00 92.88 99 ILE A O 1
ATOM 789 N N . ILE A 1 100 ? 5.338 18.410 4.745 1.00 92.44 100 ILE A N 1
ATOM 790 C CA . ILE A 1 100 ? 4.596 19.663 4.527 1.00 92.44 100 ILE A CA 1
ATOM 791 C C . ILE A 1 100 ? 5.188 20.879 5.254 1.00 92.44 100 ILE A C 1
ATOM 793 O O . ILE A 1 100 ? 4.698 21.986 5.040 1.00 92.44 100 ILE A O 1
ATOM 797 N N . SER A 1 101 ? 6.152 20.669 6.157 1.00 81.75 101 SER A N 1
ATOM 798 C CA . SER A 1 101 ? 6.871 21.724 6.885 1.00 81.75 101 SER A CA 1
ATOM 799 C C . SER A 1 101 ? 8.018 22.281 6.060 1.00 81.75 101 SER A C 1
ATOM 801 O O . SER A 1 101 ? 8.150 23.520 6.013 1.00 81.75 101 SER A O 1
#